Protein AF-A0A7Y5Q8T4-F1 (afdb_monomer_lite)

pLDDT: mean 80.63, std 17.43, range [40.0, 96.12]

Secondary structure (DSSP, 8-state):
------------------------TT-PPPEEEEEEEEEEHHHHHHHHHHHH--B----TT---EEEEEEEEEEHHHHHHHHHHHHT-----BTTB-

Radius of gyration: 25.36 Å; chains: 1; bounding box: 28×95×30 Å

Sequence (97 aa):
MARIQWPVLALTLLTAGSLLAQAPPGAEVPRVTIDFDQVEVREAMAQLAEQTGAEFLVTPEVRGTFSARFRDEPLDKVLRLLALTLGAEVRLVEGVF

Structure (mmCIF, N/CA/C/O backbone):
data_AF-A0A7Y5Q8T4-F1
#
_entry.id   AF-A0A7Y5Q8T4-F1
#
loop_
_atom_site.group_PDB
_atom_site.id
_atom_site.type_symbol
_atom_site.label_atom_id
_atom_site.label_alt_id
_atom_site.label_comp_id
_atom_site.label_asym_id
_atom_site.label_entity_id
_atom_site.label_seq_id
_atom_site.pdbx_PDB_ins_code
_atom_site.Cartn_x
_atom_site.Cartn_y
_atom_site.Cartn_z
_a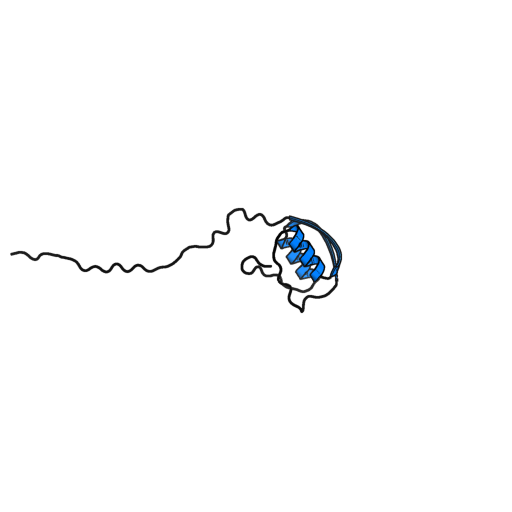tom_site.occupancy
_atom_site.B_iso_or_equiv
_atom_site.auth_seq_id
_atom_site.auth_comp_id
_atom_site.auth_asym_id
_atom_site.auth_atom_id
_atom_site.pdbx_PDB_model_num
ATOM 1 N N . MET A 1 1 ? 9.624 -82.693 19.476 1.00 42.44 1 MET A N 1
ATOM 2 C CA . MET A 1 1 ? 10.294 -82.130 18.283 1.00 42.44 1 MET A CA 1
ATOM 3 C C . MET A 1 1 ? 9.672 -80.772 18.006 1.00 42.44 1 MET A C 1
ATOM 5 O O . MET A 1 1 ? 8.552 -80.713 17.524 1.00 42.44 1 MET A O 1
ATOM 9 N N . ALA A 1 2 ? 10.339 -79.704 18.443 1.00 40.00 2 ALA A N 1
ATOM 10 C CA . ALA A 1 2 ? 9.845 -78.330 18.407 1.00 40.00 2 ALA A CA 1
ATOM 11 C C . ALA A 1 2 ? 10.741 -77.493 17.485 1.00 40.00 2 ALA A C 1
ATOM 13 O O . ALA A 1 2 ? 11.964 -77.591 17.569 1.00 40.00 2 ALA A O 1
ATOM 14 N N . ARG A 1 3 ? 10.141 -76.666 16.626 1.00 53.91 3 ARG A N 1
ATOM 15 C CA . ARG A 1 3 ? 10.812 -75.541 15.965 1.00 53.91 3 ARG A CA 1
ATOM 16 C C . ARG A 1 3 ? 10.053 -74.279 16.349 1.00 53.91 3 ARG A C 1
ATOM 18 O O . ARG A 1 3 ? 8.999 -73.973 15.806 1.00 53.91 3 ARG A O 1
ATOM 25 N N . ILE A 1 4 ? 10.575 -73.652 17.395 1.00 60.56 4 ILE A N 1
ATOM 26 C CA . ILE A 1 4 ? 10.103 -72.411 17.995 1.00 60.56 4 ILE A CA 1
ATOM 27 C C . ILE A 1 4 ? 10.499 -71.260 17.068 1.00 60.56 4 ILE A C 1
ATOM 29 O O . ILE A 1 4 ? 11.649 -71.137 16.654 1.00 60.56 4 ILE A O 1
ATOM 33 N N . GLN A 1 5 ? 9.497 -70.462 16.740 1.00 57.09 5 GLN A N 1
ATOM 34 C CA . GLN A 1 5 ? 9.536 -69.197 16.021 1.00 57.09 5 GLN A CA 1
ATOM 35 C C . GLN A 1 5 ? 9.805 -68.077 17.031 1.00 57.09 5 GLN A C 1
ATOM 37 O O . GLN A 1 5 ? 9.101 -67.992 18.034 1.00 57.09 5 GLN A O 1
ATOM 42 N N . TRP A 1 6 ? 10.813 -67.237 16.786 1.00 46.38 6 TRP A N 1
ATOM 43 C CA . TRP A 1 6 ? 11.031 -65.992 17.530 1.00 46.38 6 TRP A CA 1
ATOM 44 C C . TRP A 1 6 ? 11.865 -64.980 16.719 1.00 46.38 6 TRP A C 1
ATOM 46 O O . TRP A 1 6 ? 12.446 -65.355 15.701 1.00 46.38 6 TRP A O 1
ATOM 56 N N . PRO A 1 7 ? 11.833 -63.686 17.089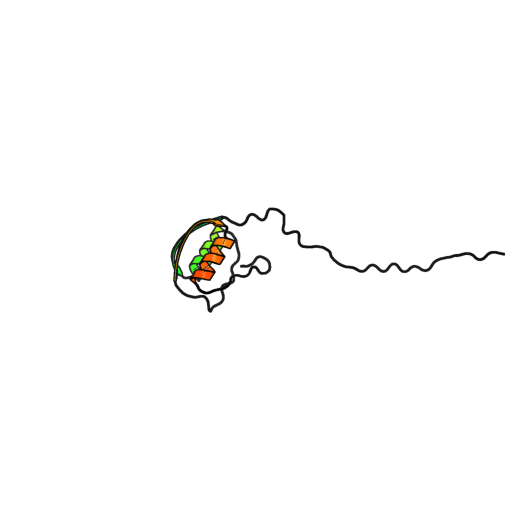 1.00 59.88 7 PRO A N 1
ATOM 57 C CA . PRO A 1 7 ? 11.580 -62.569 16.190 1.00 59.88 7 PRO A CA 1
ATOM 58 C C . PRO A 1 7 ? 12.845 -61.737 15.964 1.00 59.88 7 PRO A C 1
ATOM 60 O O . PRO A 1 7 ? 13.727 -61.691 16.818 1.00 59.88 7 PRO A O 1
ATOM 63 N N . VAL A 1 8 ? 12.923 -60.997 14.860 1.00 54.53 8 VAL A N 1
ATOM 64 C CA . VAL A 1 8 ? 13.906 -59.912 14.762 1.00 54.53 8 VAL A CA 1
ATOM 65 C C . VAL A 1 8 ? 13.196 -58.624 14.384 1.00 54.53 8 VAL A C 1
ATOM 67 O O . VAL A 1 8 ? 12.744 -58.420 13.262 1.00 54.53 8 VAL A O 1
ATOM 70 N N . LEU A 1 9 ? 13.075 -57.803 15.421 1.00 55.03 9 LEU A N 1
ATOM 71 C CA . LEU A 1 9 ? 12.926 -56.357 15.440 1.00 55.03 9 LEU A CA 1
ATOM 72 C C . LEU A 1 9 ? 13.575 -55.658 14.234 1.00 55.03 9 LEU A C 1
ATOM 74 O O . LEU A 1 9 ? 14.785 -55.740 14.045 1.00 55.03 9 LEU A O 1
ATOM 78 N N . ALA A 1 10 ? 12.789 -54.859 13.519 1.00 51.66 10 ALA A N 1
ATOM 79 C CA . ALA A 1 10 ? 13.284 -53.690 12.800 1.00 51.66 10 ALA A CA 1
ATOM 80 C C . ALA A 1 10 ? 12.189 -52.618 12.814 1.00 51.66 10 ALA A C 1
ATOM 82 O O . ALA A 1 10 ? 11.459 -52.396 11.853 1.00 51.66 10 ALA A O 1
ATOM 83 N N . LEU A 1 11 ? 12.052 -51.994 13.983 1.00 55.88 11 LEU A N 1
ATOM 84 C CA . LEU A 1 11 ? 11.442 -50.686 14.141 1.00 55.88 11 LEU A CA 1
ATOM 85 C C . LEU A 1 11 ? 12.341 -49.671 13.418 1.00 55.88 11 LEU A C 1
ATOM 87 O O . LEU A 1 11 ? 13.350 -49.244 13.973 1.00 55.88 11 LEU A O 1
ATOM 91 N N . THR A 1 12 ? 11.990 -49.280 12.197 1.00 58.72 12 THR A N 1
ATOM 92 C CA . THR A 1 12 ? 12.531 -48.074 11.559 1.00 58.72 12 THR A CA 1
ATOM 93 C C . THR A 1 12 ? 11.418 -47.044 11.418 1.00 58.72 12 THR A C 1
ATOM 95 O O . THR A 1 12 ? 10.655 -47.027 10.456 1.00 58.72 12 THR A O 1
ATOM 98 N N . LEU A 1 13 ? 11.337 -46.163 12.421 1.00 57.56 13 LEU A N 1
ATOM 99 C CA . LEU A 1 13 ? 10.806 -44.814 12.250 1.00 57.56 13 LEU A CA 1
ATOM 100 C C . LEU A 1 13 ? 11.582 -44.132 11.115 1.00 57.56 13 LEU A C 1
ATOM 102 O O . LEU A 1 13 ? 12.784 -43.944 11.276 1.00 57.56 13 LEU A O 1
ATOM 106 N N . LEU A 1 14 ? 10.916 -43.713 10.035 1.00 57.50 14 LEU A N 1
ATOM 107 C CA . LEU A 1 14 ? 11.230 -42.463 9.327 1.00 57.50 14 LEU A CA 1
ATOM 108 C C . LEU A 1 14 ? 10.192 -42.156 8.231 1.00 57.50 14 LEU A C 1
ATOM 110 O O . LEU A 1 14 ? 10.185 -42.800 7.192 1.00 57.50 14 LEU A O 1
ATOM 114 N N . THR A 1 15 ? 9.358 -41.146 8.478 1.00 54.75 15 THR A N 1
ATOM 115 C CA . THR A 1 15 ? 9.038 -40.012 7.580 1.00 54.75 15 THR A CA 1
ATOM 116 C C . THR A 1 15 ? 8.153 -39.087 8.418 1.00 54.75 15 THR A C 1
ATOM 118 O O . THR A 1 15 ? 6.982 -39.364 8.641 1.00 54.75 15 THR A O 1
ATOM 121 N N . ALA A 1 16 ? 8.759 -38.199 9.202 1.00 50.56 16 ALA A N 1
ATOM 122 C CA . ALA A 1 16 ? 9.150 -36.857 8.769 1.00 50.56 16 ALA A CA 1
ATOM 123 C C . ALA A 1 16 ? 7.922 -35.961 8.527 1.00 50.56 16 ALA A C 1
ATOM 125 O O . ALA A 1 16 ? 7.308 -35.981 7.468 1.00 50.56 16 ALA A O 1
ATOM 126 N N . GLY A 1 17 ? 7.590 -35.197 9.572 1.00 50.94 17 GLY A N 1
ATOM 127 C CA . GLY A 1 17 ? 7.050 -33.840 9.506 1.00 50.94 17 GLY A CA 1
ATOM 128 C C . GLY A 1 17 ? 6.032 -33.534 8.415 1.00 50.94 17 GLY A C 1
ATOM 129 O O . GLY A 1 17 ? 6.348 -32.835 7.464 1.00 50.94 17 GLY A O 1
ATOM 130 N N . SER A 1 18 ? 4.776 -33.918 8.626 1.00 53.44 18 SER A N 1
ATOM 131 C CA . SER A 1 18 ? 3.651 -33.154 8.076 1.00 53.44 18 SER A CA 1
ATOM 132 C C . SER A 1 18 ? 3.120 -32.197 9.140 1.00 53.44 18 SER A C 1
ATOM 134 O O . SER A 1 18 ? 1.951 -32.222 9.503 1.00 53.44 18 SER A O 1
ATOM 136 N N . LEU A 1 19 ? 4.001 -31.326 9.636 1.00 49.88 19 LEU A N 1
ATOM 137 C CA . LEU A 1 19 ? 3.591 -30.005 10.101 1.00 49.88 19 LEU A CA 1
ATOM 138 C C . LEU A 1 19 ? 3.449 -29.164 8.830 1.00 49.88 19 LEU A C 1
ATOM 140 O O . LEU A 1 19 ? 4.246 -28.277 8.545 1.00 49.88 19 LEU A O 1
ATOM 144 N N . LEU A 1 20 ? 2.463 -29.519 7.997 1.00 53.66 20 LEU A N 1
ATOM 145 C CA . LEU A 1 20 ? 1.944 -28.552 7.048 1.00 53.66 20 LEU A CA 1
ATOM 146 C C . LEU A 1 20 ? 1.484 -27.401 7.922 1.00 53.66 20 LEU A C 1
ATOM 148 O O . LEU A 1 20 ? 0.602 -27.577 8.765 1.00 53.66 20 LEU A O 1
ATOM 152 N N . ALA A 1 21 ? 2.179 -26.281 7.772 1.00 55.66 21 ALA A N 1
ATOM 153 C CA . ALA A 1 21 ? 1.795 -24.985 8.265 1.00 55.66 21 ALA A CA 1
ATOM 154 C C . ALA A 1 21 ? 0.333 -24.753 7.871 1.00 55.66 21 ALA A C 1
ATOM 156 O O . ALA A 1 21 ? 0.027 -24.242 6.796 1.00 55.66 21 ALA A O 1
ATOM 157 N N . GLN A 1 22 ? -0.592 -25.187 8.724 1.00 48.34 22 GLN A N 1
ATOM 158 C CA . GLN A 1 22 ? -1.934 -24.660 8.719 1.00 48.34 22 GLN A CA 1
ATOM 159 C C . GLN A 1 22 ? -1.735 -23.227 9.181 1.00 48.34 22 GLN A C 1
ATOM 161 O O . GLN A 1 22 ? -1.644 -22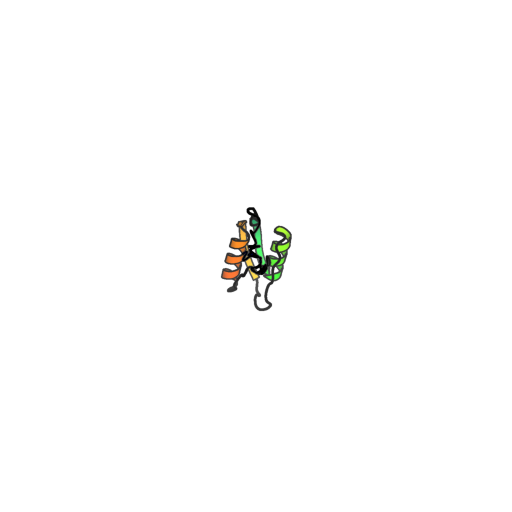.970 10.381 1.00 48.34 22 GLN A O 1
ATOM 166 N N . ALA A 1 23 ? -1.560 -22.313 8.221 1.00 54.09 23 ALA A N 1
ATOM 167 C CA . ALA A 1 23 ? -1.769 -20.903 8.480 1.00 54.09 23 ALA A CA 1
ATOM 168 C C . ALA A 1 23 ? -3.093 -20.827 9.254 1.00 54.09 23 ALA A C 1
ATOM 170 O O . ALA A 1 23 ? -4.072 -21.425 8.786 1.00 54.09 23 ALA A O 1
ATOM 171 N N . PRO A 1 24 ? -3.107 -20.252 10.470 1.00 58.28 24 PRO A N 1
ATOM 172 C CA . PRO A 1 24 ? -4.277 -20.303 11.326 1.00 58.28 24 PRO A CA 1
ATOM 173 C C . PRO A 1 24 ? -5.497 -19.855 10.509 1.00 58.28 24 PRO A C 1
ATOM 175 O O . PRO A 1 24 ? -5.448 -18.777 9.906 1.00 58.28 24 PRO A O 1
ATOM 178 N N . PRO A 1 25 ? -6.550 -20.688 10.400 1.00 50.34 25 PRO A N 1
ATOM 179 C CA . PRO A 1 25 ? -7.758 -20.316 9.682 1.00 50.34 25 PRO A CA 1
ATOM 180 C C . PRO A 1 25 ? -8.361 -19.119 10.419 1.00 50.34 25 PRO A C 1
ATOM 182 O O . PRO A 1 25 ? -8.949 -19.278 11.485 1.00 50.34 25 PRO A O 1
ATOM 185 N N . GLY A 1 26 ? -8.118 -17.916 9.895 1.00 53.19 26 GLY A N 1
ATOM 186 C CA . GLY A 1 26 ? -8.476 -16.659 10.555 1.00 53.19 26 GLY A CA 1
ATOM 187 C C . GLY A 1 26 ? -7.373 -15.603 10.653 1.00 53.19 26 GLY A C 1
ATOM 188 O O . GLY A 1 26 ? -7.572 -14.638 11.381 1.00 53.19 26 GLY A O 1
ATOM 189 N N . ALA A 1 27 ? -6.237 -15.726 9.953 1.00 60.59 27 ALA A N 1
ATOM 190 C CA . ALA A 1 27 ? -5.383 -14.560 9.708 1.00 60.59 27 ALA A CA 1
ATOM 191 C C . ALA A 1 27 ? -6.157 -13.555 8.832 1.00 60.59 27 ALA A C 1
ATOM 193 O O . ALA A 1 27 ? -6.097 -13.601 7.604 1.00 60.59 27 ALA A O 1
ATOM 194 N N . GLU A 1 28 ? -6.977 -12.718 9.468 1.00 70.81 28 GLU A N 1
ATOM 195 C CA . GLU A 1 28 ? -7.711 -11.647 8.806 1.00 70.81 28 GLU A CA 1
ATOM 196 C C . GLU A 1 28 ? -6.706 -10.724 8.122 1.00 70.81 28 GLU A C 1
ATOM 198 O O . GLU A 1 28 ? -5.794 -10.193 8.754 1.00 70.81 28 GLU A O 1
ATOM 203 N N . VAL A 1 29 ? -6.854 -10.561 6.807 1.00 80.88 29 VAL A N 1
ATOM 204 C CA . VAL A 1 29 ? -6.034 -9.614 6.053 1.00 80.88 29 VAL A CA 1
ATOM 205 C C . VAL A 1 29 ? -6.376 -8.211 6.563 1.00 80.88 29 VAL A C 1
ATOM 207 O O . VAL A 1 29 ? -7.547 -7.823 6.479 1.00 80.88 29 VAL A O 1
ATOM 210 N N . PRO A 1 30 ? -5.397 -7.439 7.075 1.00 88.25 30 PRO A N 1
ATOM 211 C CA . PRO A 1 30 ? -5.656 -6.104 7.591 1.00 88.25 30 PRO A CA 1
ATOM 212 C C . PRO A 1 30 ? -6.336 -5.234 6.536 1.00 88.25 30 PRO A C 1
ATOM 214 O O . PRO A 1 30 ? -5.950 -5.247 5.363 1.00 88.25 30 PRO A O 1
ATOM 217 N N . ARG A 1 31 ? -7.350 -4.470 6.947 1.00 92.38 31 ARG A N 1
ATOM 218 C CA . ARG A 1 31 ? -8.019 -3.505 6.070 1.00 92.38 31 ARG A CA 1
ATOM 219 C C . ARG A 1 31 ? -7.435 -2.119 6.281 1.00 92.38 31 ARG A C 1
ATOM 221 O O . ARG A 1 31 ? -7.160 -1.704 7.404 1.00 92.38 31 ARG A O 1
ATOM 228 N N . VAL A 1 32 ? -7.260 -1.405 5.182 1.00 92.56 32 VAL A N 1
ATOM 229 C CA . VAL A 1 32 ? -6.539 -0.143 5.115 1.00 92.56 32 VAL A CA 1
ATOM 230 C C . VAL A 1 32 ? -7.479 0.948 4.626 1.00 92.56 32 VAL A C 1
ATOM 232 O O . VAL A 1 32 ? -8.163 0.824 3.608 1.00 92.56 32 VAL A O 1
ATOM 235 N N . THR A 1 33 ? -7.481 2.050 5.364 1.00 94.44 33 THR A N 1
ATOM 236 C CA . THR A 1 33 ? -8.104 3.313 4.970 1.00 94.44 33 THR A CA 1
ATOM 237 C C . THR A 1 33 ? -7.048 4.392 5.115 1.00 94.44 33 THR A C 1
ATOM 239 O O . THR A 1 33 ? -6.701 4.742 6.240 1.00 94.44 33 THR A O 1
ATOM 242 N N . ILE A 1 34 ? -6.512 4.864 3.991 1.00 93.81 34 ILE A N 1
ATOM 243 C CA . ILE A 1 34 ? -5.412 5.832 3.955 1.00 93.81 34 ILE A CA 1
ATOM 244 C C . ILE A 1 34 ? -5.460 6.650 2.664 1.00 93.81 34 ILE A C 1
ATOM 246 O O . ILE A 1 34 ? -5.927 6.172 1.624 1.00 93.81 34 ILE A O 1
ATOM 250 N N . ASP A 1 35 ? -4.994 7.891 2.754 1.00 95.25 35 ASP A N 1
ATOM 251 C CA . ASP A 1 35 ? -4.839 8.812 1.635 1.00 95.25 35 ASP A CA 1
ATOM 252 C C . ASP A 1 35 ? -3.364 9.174 1.483 1.00 95.25 35 ASP A C 1
ATOM 254 O O . ASP A 1 35 ? -2.782 9.792 2.369 1.00 95.25 35 ASP A O 1
ATOM 258 N N . PHE A 1 36 ? -2.782 8.818 0.343 1.00 94.94 36 PHE A N 1
ATOM 259 C CA . PHE A 1 36 ? -1.460 9.258 -0.074 1.00 94.94 36 PHE A CA 1
ATOM 260 C C . PHE A 1 36 ? -1.608 10.367 -1.110 1.00 94.94 36 PHE A C 1
ATOM 262 O O . PHE A 1 36 ? -2.275 10.182 -2.132 1.00 94.94 36 PHE A O 1
ATOM 269 N N . ASP A 1 37 ? -0.966 11.502 -0.863 1.00 95.06 37 ASP A N 1
ATOM 270 C CA . ASP A 1 37 ? -0.841 12.592 -1.824 1.00 95.06 37 ASP A CA 1
ATOM 271 C C . ASP A 1 37 ? 0.632 12.944 -2.036 1.00 95.06 37 ASP A C 1
ATOM 273 O O . ASP A 1 37 ? 1.272 13.509 -1.154 1.00 95.06 37 ASP A O 1
ATOM 277 N N . GLN A 1 38 ? 1.170 12.564 -3.197 1.00 94.56 38 GLN A N 1
ATOM 278 C CA . GLN A 1 38 ? 2.568 12.762 -3.587 1.00 94.56 38 GLN A CA 1
ATOM 279 C C . GLN A 1 38 ? 3.567 12.275 -2.526 1.00 94.56 38 GLN A C 1
ATOM 281 O O . GLN A 1 38 ? 4.590 12.909 -2.275 1.00 94.56 38 GLN A O 1
ATOM 286 N N . VAL A 1 39 ? 3.273 11.123 -1.921 1.00 95.31 39 VAL A N 1
ATOM 287 C CA . VAL A 1 39 ? 4.076 10.542 -0.839 1.00 95.31 39 VAL A CA 1
ATOM 288 C C . VAL A 1 39 ? 5.180 9.668 -1.425 1.00 95.31 39 VAL A C 1
ATOM 290 O O . VAL A 1 39 ? 4.956 8.925 -2.384 1.00 95.31 39 VAL A O 1
ATOM 293 N N . GLU A 1 40 ? 6.378 9.760 -0.849 1.00 94.38 40 GLU A N 1
ATOM 294 C CA . GLU A 1 40 ? 7.511 8.882 -1.159 1.00 94.38 40 GLU A CA 1
ATOM 295 C C . GLU A 1 40 ? 7.174 7.426 -0.818 1.00 94.38 40 GLU A C 1
ATOM 297 O O . GLU A 1 40 ? 6.637 7.137 0.252 1.00 94.38 40 GLU A O 1
ATOM 302 N N . VAL A 1 41 ? 7.554 6.476 -1.681 1.00 93.44 41 VAL A N 1
ATOM 303 C CA . VAL A 1 41 ? 7.225 5.050 -1.476 1.00 93.44 41 VAL A CA 1
ATOM 304 C C . VAL A 1 41 ? 7.642 4.543 -0.097 1.00 93.44 41 VAL A C 1
ATOM 306 O O . VAL A 1 41 ? 6.886 3.826 0.553 1.00 93.44 41 VAL A O 1
ATOM 309 N N . ARG A 1 42 ? 8.829 4.932 0.377 1.00 92.31 42 ARG A N 1
ATOM 310 C CA . ARG A 1 42 ? 9.349 4.496 1.683 1.00 92.31 42 ARG A CA 1
ATOM 311 C C . ARG A 1 42 ? 8.494 4.989 2.839 1.00 92.31 42 ARG A C 1
ATOM 313 O O . ARG A 1 42 ? 8.247 4.237 3.775 1.00 92.31 42 ARG A O 1
ATOM 320 N N . GLU A 1 43 ? 8.050 6.235 2.756 1.00 93.81 43 GLU A N 1
ATOM 321 C CA . GLU A 1 43 ? 7.190 6.838 3.765 1.00 93.81 43 GLU A CA 1
ATOM 322 C C . GLU A 1 43 ? 5.805 6.187 3.742 1.00 93.81 43 GLU A C 1
ATOM 324 O O . GLU A 1 43 ? 5.289 5.804 4.788 1.00 93.81 43 GLU A O 1
ATOM 329 N N . ALA A 1 44 ? 5.247 5.953 2.552 1.00 93.88 44 ALA A N 1
ATOM 330 C CA . ALA A 1 44 ? 3.966 5.275 2.414 1.00 93.88 44 ALA A CA 1
ATOM 331 C C . ALA A 1 44 ? 3.994 3.844 2.978 1.00 93.88 44 ALA A C 1
ATOM 333 O O . ALA A 1 44 ? 3.066 3.441 3.675 1.00 93.88 44 ALA A O 1
ATOM 334 N N . MET A 1 45 ? 5.059 3.076 2.718 1.00 94.25 45 MET A N 1
ATOM 335 C CA . MET A 1 45 ? 5.209 1.723 3.272 1.00 94.25 45 MET A CA 1
ATOM 336 C C . MET A 1 45 ? 5.385 1.740 4.794 1.00 94.25 45 MET A C 1
ATOM 338 O O . MET A 1 45 ? 4.819 0.888 5.473 1.00 94.25 45 MET A O 1
ATOM 342 N N . ALA A 1 46 ? 6.099 2.727 5.344 1.00 93.69 46 ALA A N 1
ATOM 343 C CA . ALA A 1 46 ? 6.203 2.903 6.792 1.00 93.69 46 ALA A CA 1
ATOM 344 C C . ALA A 1 46 ? 4.834 3.200 7.429 1.00 93.69 46 ALA A C 1
ATOM 346 O O . ALA A 1 46 ? 4.464 2.556 8.406 1.00 93.69 46 ALA A O 1
ATOM 347 N N . GLN A 1 47 ? 4.037 4.090 6.829 1.00 93.81 47 GLN A N 1
ATOM 348 C CA . GLN A 1 47 ? 2.678 4.380 7.303 1.00 93.81 47 GLN A CA 1
ATOM 349 C C . GLN A 1 47 ? 1.771 3.140 7.246 1.00 93.81 47 GLN A C 1
ATOM 351 O O . GLN A 1 47 ? 1.005 2.881 8.175 1.00 93.81 47 GLN A O 1
ATOM 356 N N . LEU A 1 48 ? 1.878 2.328 6.186 1.00 93.50 48 LEU A N 1
ATOM 357 C CA . LEU A 1 48 ? 1.158 1.053 6.109 1.00 93.50 48 LEU A CA 1
ATOM 358 C C . LEU A 1 48 ? 1.614 0.072 7.194 1.00 93.50 48 LEU A C 1
ATOM 360 O O . LEU A 1 48 ? 0.771 -0.636 7.747 1.00 93.50 48 LEU A O 1
ATOM 364 N N . ALA A 1 49 ? 2.909 0.030 7.520 1.00 92.50 49 ALA A N 1
ATOM 365 C CA . ALA A 1 49 ? 3.448 -0.832 8.575 1.00 92.50 49 ALA A CA 1
ATOM 366 C C . ALA A 1 49 ? 2.876 -0.445 9.936 1.00 92.50 49 ALA A C 1
ATOM 368 O O . ALA A 1 49 ? 2.384 -1.298 10.668 1.00 92.50 49 ALA A O 1
ATOM 369 N N . GLU A 1 50 ? 2.858 0.853 10.237 1.00 92.19 50 GLU A N 1
ATOM 370 C CA . GLU A 1 50 ? 2.292 1.384 11.476 1.00 92.19 50 GLU A CA 1
ATOM 371 C C . GLU A 1 50 ? 0.789 1.098 11.595 1.00 92.19 50 GLU A C 1
ATOM 373 O O . GLU A 1 50 ? 0.314 0.724 12.667 1.00 92.19 50 GLU A O 1
ATOM 378 N N . GLN A 1 51 ? 0.035 1.226 10.499 1.00 90.62 51 GLN A N 1
ATOM 379 C CA . GLN A 1 51 ? -1.411 0.999 10.502 1.00 90.62 51 GLN A CA 1
ATOM 380 C C . GLN A 1 51 ? -1.790 -0.485 10.597 1.00 90.62 51 GLN A C 1
ATOM 382 O O . GLN A 1 51 ? -2.805 -0.820 11.208 1.00 90.62 51 GLN A O 1
ATOM 387 N N . THR A 1 52 ? -1.029 -1.369 9.950 1.00 90.38 52 THR A N 1
ATOM 388 C CA . THR A 1 52 ? -1.408 -2.785 9.783 1.00 90.38 52 THR A CA 1
ATOM 389 C C . THR A 1 52 ? -0.615 -3.752 10.654 1.00 90.38 52 THR A C 1
ATOM 391 O O . THR A 1 52 ? -1.027 -4.900 10.803 1.00 90.38 52 THR A O 1
ATOM 394 N N . GLY A 1 53 ? 0.514 -3.314 11.215 1.00 90.00 53 GLY A N 1
ATOM 395 C CA . GLY A 1 53 ? 1.476 -4.173 11.906 1.00 90.00 53 GLY A CA 1
ATOM 396 C C . GLY A 1 53 ? 2.251 -5.111 10.975 1.00 90.00 53 GLY A C 1
ATOM 397 O O . GLY A 1 53 ? 2.943 -6.002 11.463 1.00 90.00 53 GLY A O 1
ATOM 398 N N . ALA A 1 54 ? 2.117 -4.948 9.655 1.00 89.25 54 ALA A N 1
ATOM 399 C CA . ALA A 1 54 ? 2.821 -5.757 8.671 1.00 89.25 54 ALA A CA 1
ATOM 400 C C . ALA A 1 54 ? 4.270 -5.291 8.484 1.00 89.25 54 ALA A C 1
ATOM 402 O O . ALA A 1 54 ? 4.587 -4.107 8.608 1.00 89.25 54 ALA A O 1
ATOM 403 N N . GLU A 1 55 ? 5.140 -6.235 8.135 1.00 89.75 55 GLU A N 1
ATOM 404 C CA . GLU A 1 55 ? 6.534 -5.969 7.800 1.00 89.75 55 GLU A CA 1
ATOM 405 C C . GLU A 1 55 ? 6.705 -5.905 6.275 1.00 89.75 55 GLU A C 1
ATOM 407 O O . GLU A 1 55 ? 6.170 -6.748 5.549 1.00 89.75 55 GLU A O 1
ATOM 412 N N . PHE A 1 56 ? 7.447 -4.903 5.794 1.00 91.38 56 PHE A N 1
ATOM 413 C CA . PHE A 1 56 ? 7.676 -4.652 4.368 1.00 91.38 56 PHE A CA 1
ATOM 414 C C . PHE A 1 56 ? 9.168 -4.581 4.061 1.00 91.38 56 PHE A C 1
ATOM 416 O O . PHE A 1 56 ? 9.905 -3.823 4.698 1.00 91.38 56 PHE A O 1
ATOM 423 N N . LEU A 1 57 ? 9.602 -5.288 3.019 1.00 91.81 57 LEU A N 1
ATOM 424 C CA . LEU A 1 57 ? 10.952 -5.187 2.471 1.00 91.81 57 LEU A CA 1
ATOM 425 C C . LEU A 1 57 ? 10.923 -4.500 1.104 1.00 91.81 57 LEU A C 1
ATOM 427 O O . LEU A 1 57 ? 10.640 -5.100 0.073 1.00 91.81 57 LEU A O 1
ATOM 431 N N . VAL A 1 58 ? 11.285 -3.217 1.086 1.00 91.00 58 VAL A N 1
ATOM 432 C CA . VAL A 1 58 ? 11.339 -2.418 -0.148 1.00 91.00 58 VAL A CA 1
ATOM 433 C C . VAL A 1 58 ? 12.765 -2.360 -0.680 1.00 91.00 58 VAL A C 1
ATOM 435 O O . VAL A 1 58 ? 13.657 -1.783 -0.044 1.00 91.00 58 VAL A O 1
ATOM 438 N N . THR A 1 59 ? 12.986 -2.911 -1.873 1.00 89.88 59 THR A N 1
ATOM 439 C CA . THR A 1 59 ? 14.307 -2.894 -2.510 1.00 89.88 59 THR A CA 1
ATOM 440 C C . THR A 1 59 ? 14.714 -1.466 -2.918 1.00 89.88 59 THR A C 1
ATOM 442 O O . THR A 1 59 ? 13.862 -0.599 -3.144 1.00 89.88 59 THR A O 1
ATOM 445 N N . PRO A 1 60 ? 16.021 -1.146 -2.964 1.00 88.06 60 PRO A N 1
ATOM 446 C CA . PRO A 1 60 ? 16.492 0.214 -3.223 1.00 88.06 60 PRO A CA 1
ATOM 447 C C . PRO A 1 60 ? 16.160 0.755 -4.617 1.00 88.06 60 PRO A C 1
ATOM 449 O O . PRO A 1 60 ? 16.281 1.966 -4.812 1.00 88.06 60 PRO A O 1
ATOM 452 N N . GLU A 1 61 ? 15.758 -0.094 -5.561 1.00 89.12 61 GLU A N 1
ATOM 453 C CA . GLU A 1 61 ? 15.342 0.274 -6.917 1.00 89.12 61 GLU A CA 1
ATOM 454 C C . GLU A 1 61 ? 13.937 0.888 -6.950 1.00 89.12 61 GLU A C 1
ATOM 456 O O . GLU A 1 61 ? 13.662 1.719 -7.814 1.00 89.12 61 GLU A O 1
ATOM 461 N N . VAL A 1 62 ? 13.065 0.538 -5.997 1.00 89.31 62 VAL A N 1
ATOM 462 C CA . VAL A 1 62 ? 11.712 1.098 -5.911 1.00 89.31 62 VAL A CA 1
ATOM 463 C C . VAL A 1 62 ? 11.792 2.491 -5.285 1.00 89.31 62 VAL A C 1
ATOM 465 O O . VAL A 1 62 ? 12.076 2.650 -4.094 1.00 89.31 62 VAL A O 1
ATOM 468 N N . ARG A 1 63 ? 11.590 3.520 -6.112 1.00 88.81 63 ARG A N 1
ATOM 469 C CA . ARG A 1 63 ? 11.681 4.939 -5.738 1.00 88.81 63 ARG A CA 1
ATOM 470 C C . ARG A 1 63 ? 10.615 5.758 -6.450 1.00 88.81 63 ARG A C 1
ATOM 472 O O . ARG A 1 63 ? 10.116 5.353 -7.495 1.00 88.81 63 ARG A O 1
ATOM 479 N N . GLY A 1 64 ? 10.349 6.943 -5.913 1.00 89.75 64 GLY A N 1
ATOM 480 C CA . GLY A 1 64 ? 9.436 7.918 -6.493 1.00 89.75 64 GLY A CA 1
ATOM 481 C C . GLY A 1 64 ? 8.314 8.286 -5.537 1.00 89.75 64 GLY A C 1
ATOM 482 O O . GLY A 1 64 ? 8.240 7.795 -4.408 1.00 89.75 64 GLY A O 1
ATOM 483 N N . THR A 1 65 ? 7.435 9.152 -6.020 1.00 93.75 65 THR A N 1
ATOM 484 C CA . THR A 1 65 ? 6.247 9.595 -5.301 1.00 93.75 65 THR A CA 1
ATOM 485 C C . THR A 1 65 ? 4.992 9.119 -6.014 1.00 93.75 65 THR A C 1
ATOM 487 O O . THR A 1 65 ? 4.973 8.960 -7.236 1.00 93.75 65 THR A O 1
ATOM 490 N N . PHE A 1 66 ? 3.929 8.883 -5.252 1.00 91.94 66 PHE A N 1
ATOM 491 C CA . PHE A 1 66 ? 2.632 8.527 -5.813 1.00 91.94 66 PHE A CA 1
ATOM 492 C C . PHE A 1 66 ? 1.491 9.152 -5.011 1.00 91.94 66 PHE A C 1
ATOM 494 O O . PHE A 1 66 ? 1.643 9.501 -3.839 1.00 91.94 66 PHE A O 1
ATOM 501 N N . SER A 1 67 ? 0.329 9.261 -5.652 1.00 93.56 67 SER A N 1
ATOM 502 C CA . SER A 1 67 ? -0.928 9.607 -4.990 1.00 93.56 67 SER A CA 1
ATOM 503 C C . SER A 1 67 ? -1.910 8.456 -5.167 1.00 93.56 67 SER A C 1
ATOM 505 O O . SER A 1 67 ? -2.141 7.995 -6.285 1.00 93.56 67 SER A O 1
ATOM 507 N N . ALA A 1 68 ? -2.487 7.978 -4.070 1.00 92.94 68 ALA A N 1
ATOM 508 C CA . ALA A 1 68 ? -3.469 6.902 -4.074 1.00 92.94 68 ALA A CA 1
ATOM 509 C C . ALA A 1 68 ? -4.402 7.038 -2.872 1.00 92.94 68 ALA A C 1
ATOM 511 O O . ALA A 1 68 ? -4.004 7.483 -1.800 1.00 92.94 68 ALA A O 1
ATOM 512 N N . ARG A 1 69 ? -5.655 6.627 -3.047 1.00 94.94 69 ARG A N 1
ATOM 513 C CA . ARG A 1 69 ? -6.675 6.675 -2.001 1.00 94.94 69 ARG A CA 1
ATOM 514 C C . ARG A 1 69 ? -7.277 5.297 -1.822 1.00 94.94 69 ARG A C 1
ATOM 516 O O . ARG A 1 69 ? -7.822 4.736 -2.770 1.00 94.94 69 ARG A O 1
ATOM 523 N N . PHE A 1 70 ? -7.239 4.806 -0.591 1.00 95.25 70 PHE A N 1
ATOM 524 C CA . PHE A 1 70 ? -7.827 3.531 -0.206 1.00 95.25 70 PHE A CA 1
ATOM 525 C C . PHE A 1 70 ? -8.882 3.749 0.879 1.00 95.25 70 PHE A C 1
ATOM 527 O O . PHE A 1 70 ? -8.756 4.619 1.751 1.00 95.25 70 PHE A O 1
ATOM 534 N N . ARG A 1 71 ? -9.972 2.990 0.789 1.00 96.12 71 ARG A N 1
ATOM 535 C CA . ARG A 1 71 ? -11.121 3.073 1.693 1.00 96.12 71 ARG A CA 1
ATOM 536 C C . ARG A 1 71 ? -11.573 1.662 2.019 1.00 96.12 71 ARG A C 1
ATOM 538 O O . ARG A 1 71 ? -12.168 1.017 1.165 1.00 96.12 71 ARG A O 1
ATOM 545 N N . ASP A 1 72 ? -11.289 1.221 3.240 1.00 94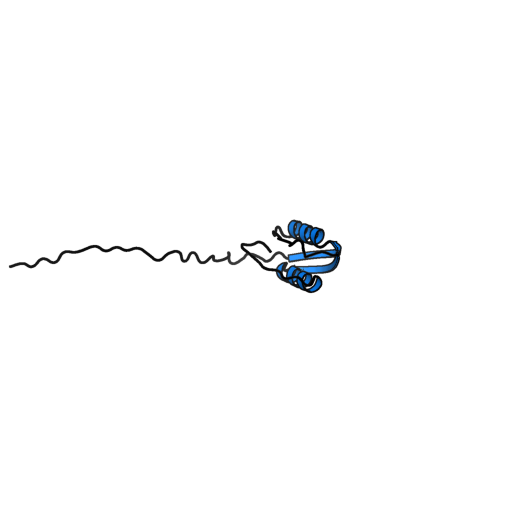.25 72 ASP A N 1
ATOM 546 C CA . ASP A 1 72 ? -11.629 -0.118 3.718 1.00 94.25 72 ASP A CA 1
ATOM 547 C C . ASP A 1 72 ? -11.164 -1.217 2.739 1.00 94.25 72 ASP A C 1
ATOM 549 O O . ASP A 1 72 ? -11.906 -2.123 2.379 1.00 94.25 72 ASP A O 1
ATOM 553 N N . GLU A 1 73 ? -9.933 -1.125 2.236 1.00 95.19 73 GLU A N 1
ATOM 554 C CA . GLU A 1 73 ? -9.402 -2.077 1.250 1.00 95.19 73 GLU A CA 1
ATOM 555 C C . GLU A 1 73 ? -8.454 -3.080 1.916 1.00 95.19 73 GLU A C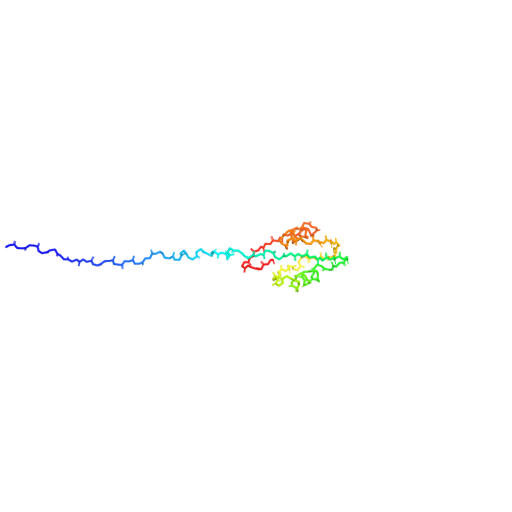 1
ATOM 557 O O . GLU A 1 73 ? -7.682 -2.687 2.788 1.00 95.19 73 GLU A O 1
ATOM 562 N N . PRO A 1 74 ? -8.474 -4.372 1.544 1.00 93.56 74 PRO A N 1
ATOM 563 C CA . PRO A 1 74 ? -7.561 -5.346 2.124 1.00 93.56 74 PRO A CA 1
ATOM 564 C C . PRO A 1 74 ? -6.118 -5.053 1.691 1.00 93.56 74 PRO A C 1
ATOM 566 O O . PRO A 1 74 ? -5.856 -4.682 0.542 1.00 93.56 74 PRO A O 1
ATOM 569 N N . LEU A 1 75 ? -5.180 -5.200 2.629 1.00 92.62 75 LEU A N 1
ATOM 570 C CA . LEU A 1 75 ? -3.779 -4.817 2.463 1.00 92.62 75 LEU A CA 1
ATOM 571 C C . LEU A 1 75 ? -3.129 -5.465 1.233 1.00 92.62 75 LEU A C 1
ATOM 573 O O . LEU A 1 75 ? -2.428 -4.795 0.482 1.00 92.62 75 LEU A O 1
ATOM 577 N N . ASP A 1 76 ? -3.392 -6.743 0.973 1.00 91.69 76 ASP A N 1
ATOM 578 C CA . ASP A 1 76 ? -2.827 -7.457 -0.175 1.00 91.69 76 ASP A CA 1
ATOM 579 C C . ASP A 1 76 ? -3.238 -6.823 -1.518 1.00 91.69 76 ASP A C 1
ATOM 581 O O . ASP A 1 76 ? -2.415 -6.681 -2.428 1.00 91.69 76 ASP A O 1
ATOM 585 N N . LYS A 1 77 ? -4.495 -6.381 -1.637 1.00 93.00 77 LYS A N 1
ATOM 586 C CA . LYS A 1 77 ? -4.993 -5.648 -2.805 1.00 93.00 77 LYS A CA 1
ATOM 587 C C . LYS A 1 77 ? -4.335 -4.277 -2.911 1.00 93.00 77 LYS A C 1
ATOM 589 O O . LYS A 1 77 ? -3.928 -3.897 -4.008 1.00 93.00 77 LYS A O 1
ATOM 594 N N . VAL A 1 78 ? -4.203 -3.557 -1.795 1.00 94.38 78 VAL A N 1
ATOM 595 C CA . VAL A 1 78 ? -3.517 -2.256 -1.745 1.00 94.38 78 VAL A CA 1
ATOM 596 C C . VAL A 1 78 ? -2.086 -2.386 -2.269 1.00 94.38 78 VAL A C 1
ATOM 598 O O . VAL A 1 78 ? -1.714 -1.677 -3.202 1.00 94.38 78 VAL A O 1
ATOM 601 N N . LEU A 1 79 ? -1.312 -3.345 -1.757 1.00 93.69 79 LEU A N 1
ATOM 602 C CA . LEU A 1 79 ? 0.078 -3.566 -2.169 1.00 93.69 79 LEU A CA 1
ATOM 603 C C . LEU A 1 79 ? 0.194 -3.919 -3.652 1.00 93.69 79 LEU A C 1
ATOM 605 O O . LEU A 1 79 ? 1.045 -3.370 -4.346 1.00 93.69 79 LEU A O 1
ATOM 609 N N . ARG A 1 80 ? -0.691 -4.780 -4.173 1.00 93.06 80 ARG A N 1
ATOM 610 C CA . ARG A 1 80 ? -0.723 -5.112 -5.608 1.00 93.06 80 ARG A CA 1
ATOM 611 C C . ARG A 1 80 ? -0.981 -3.880 -6.475 1.00 93.06 80 ARG A C 1
ATOM 613 O O . ARG A 1 80 ? -0.330 -3.718 -7.501 1.00 93.06 80 ARG A O 1
ATOM 620 N N . LEU A 1 81 ? -1.912 -3.012 -6.077 1.00 93.25 81 LEU A N 1
ATOM 621 C CA . LEU A 1 81 ? -2.217 -1.785 -6.821 1.00 93.25 81 LEU A CA 1
ATOM 622 C C . LEU A 1 81 ? -1.049 -0.792 -6.794 1.00 93.25 81 LEU A C 1
ATOM 624 O O . LEU A 1 81 ? -0.736 -0.174 -7.815 1.00 93.25 81 LEU A O 1
ATOM 628 N N . LEU A 1 82 ? -0.372 -0.670 -5.652 1.00 92.12 82 LEU A N 1
ATOM 629 C CA . LEU A 1 82 ? 0.819 0.169 -5.528 1.00 92.12 82 LEU A CA 1
ATOM 630 C C . LEU A 1 82 ? 1.974 -0.371 -6.373 1.00 92.12 82 LEU A C 1
ATOM 632 O O . LEU A 1 82 ? 2.593 0.392 -7.109 1.00 92.12 82 LEU A O 1
ATOM 636 N N . ALA A 1 83 ? 2.202 -1.683 -6.356 1.00 92.00 83 ALA A N 1
ATOM 637 C CA . ALA A 1 83 ? 3.213 -2.336 -7.181 1.00 92.00 83 ALA A CA 1
ATOM 638 C C . ALA A 1 83 ? 2.994 -2.061 -8.675 1.00 92.00 83 ALA A C 1
ATOM 640 O O . ALA A 1 83 ? 3.920 -1.644 -9.366 1.00 92.00 83 ALA A O 1
ATOM 641 N N . LEU A 1 84 ? 1.750 -2.186 -9.153 1.00 91.38 84 LEU A N 1
ATOM 642 C CA . LEU A 1 84 ? 1.387 -1.861 -10.537 1.00 91.38 84 LEU A CA 1
ATOM 643 C C . LEU A 1 84 ? 1.666 -0.394 -10.887 1.00 91.38 84 LEU A C 1
ATOM 645 O O . LEU A 1 84 ? 2.150 -0.108 -11.979 1.00 91.38 84 LEU A O 1
ATOM 649 N N . THR A 1 85 ? 1.390 0.526 -9.963 1.00 88.81 85 THR A N 1
ATOM 650 C CA . THR A 1 85 ? 1.623 1.967 -10.162 1.00 88.81 85 THR A CA 1
ATOM 651 C C . THR A 1 85 ? 3.116 2.295 -10.233 1.00 88.81 85 THR A C 1
ATOM 653 O O . THR A 1 85 ? 3.526 3.158 -11.004 1.00 88.81 85 THR A O 1
ATOM 656 N N . LEU A 1 86 ? 3.932 1.586 -9.452 1.00 88.81 86 LEU A N 1
ATOM 657 C CA .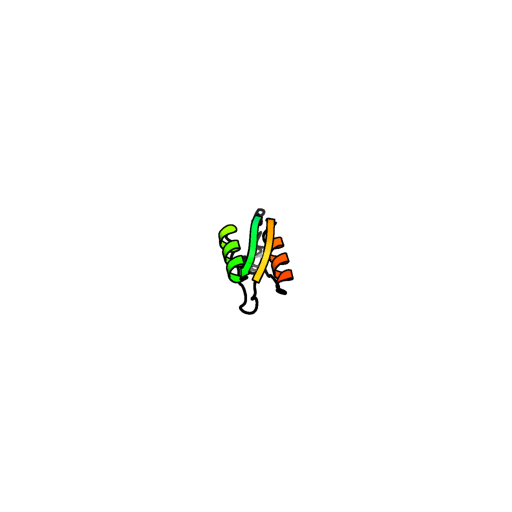 LEU A 1 86 ? 5.376 1.799 -9.344 1.00 88.81 86 LEU A CA 1
ATOM 658 C C . LEU A 1 86 ? 6.190 0.961 -10.342 1.00 88.81 86 LEU A C 1
ATOM 660 O O . LEU A 1 86 ? 7.409 1.105 -10.402 1.00 88.81 86 LEU A O 1
ATOM 664 N N . GLY A 1 87 ? 5.544 0.075 -11.108 1.00 90.56 87 GLY A N 1
ATOM 665 C CA . GLY A 1 87 ? 6.231 -0.881 -11.980 1.00 90.56 87 GLY A CA 1
ATOM 666 C C . GLY A 1 87 ? 7.053 -1.921 -11.209 1.00 90.56 87 GLY A C 1
ATOM 667 O O . GLY A 1 87 ? 8.078 -2.383 -11.706 1.00 90.56 87 GLY A O 1
ATOM 668 N N . ALA A 1 88 ? 6.626 -2.259 -9.992 1.00 90.75 88 ALA A N 1
ATOM 669 C CA . ALA A 1 88 ? 7.287 -3.194 -9.090 1.00 90.75 88 ALA A CA 1
ATOM 670 C C . ALA A 1 88 ? 6.513 -4.520 -8.960 1.00 90.75 88 ALA A C 1
ATOM 672 O O . ALA A 1 88 ? 5.374 -4.654 -9.411 1.00 90.75 88 ALA A O 1
ATOM 673 N N . GLU A 1 89 ? 7.126 -5.498 -8.294 1.00 90.88 89 GLU A N 1
ATOM 674 C CA . GLU A 1 89 ? 6.493 -6.760 -7.905 1.00 90.88 89 GLU A CA 1
ATOM 675 C C . GLU A 1 89 ? 6.416 -6.863 -6.377 1.00 90.88 89 GLU A C 1
ATOM 677 O O . GLU A 1 89 ? 7.324 -6.421 -5.680 1.00 90.88 89 GLU A O 1
ATOM 682 N N . VAL A 1 90 ? 5.354 -7.487 -5.860 1.00 91.50 90 VAL A N 1
ATOM 683 C CA . VAL A 1 90 ? 5.180 -7.776 -4.425 1.00 91.50 90 VAL A CA 1
ATOM 684 C C . VAL A 1 90 ? 5.211 -9.283 -4.219 1.00 91.50 90 VAL A C 1
ATOM 686 O O . VAL A 1 90 ? 4.569 -10.024 -4.972 1.00 91.50 90 VAL A O 1
ATOM 689 N N . ARG A 1 91 ? 5.944 -9.747 -3.201 1.00 89.81 91 ARG A N 1
ATOM 690 C CA . ARG A 1 91 ? 6.077 -11.171 -2.874 1.00 89.81 91 ARG A CA 1
ATOM 691 C C . ARG A 1 91 ? 6.007 -11.367 -1.368 1.00 89.81 91 ARG A C 1
ATOM 693 O O . ARG A 1 91 ? 6.858 -10.877 -0.649 1.00 89.81 91 ARG A O 1
ATOM 700 N N . LEU A 1 92 ? 5.050 -12.175 -0.917 1.00 88.00 92 LEU A N 1
ATOM 701 C CA . LEU A 1 92 ? 4.985 -12.598 0.478 1.00 88.00 92 LEU A CA 1
ATOM 702 C C . LEU A 1 92 ? 6.008 -13.715 0.727 1.00 88.00 92 LEU A C 1
ATOM 704 O O . LEU A 1 92 ? 5.881 -14.806 0.165 1.00 88.00 92 LEU A O 1
ATOM 708 N N . VAL A 1 93 ? 6.997 -13.451 1.575 1.00 87.50 93 VAL A N 1
ATOM 709 C CA . VAL A 1 93 ? 8.041 -14.399 1.980 1.00 87.50 93 VAL A CA 1
ATOM 710 C C . VAL A 1 93 ? 8.055 -14.469 3.504 1.00 87.50 93 VAL A C 1
ATOM 712 O O . VAL A 1 93 ? 8.303 -13.475 4.169 1.00 87.50 93 VAL A O 1
ATOM 715 N N . GLU A 1 94 ? 7.731 -15.637 4.068 1.00 83.62 94 GLU A N 1
ATOM 716 C CA . GLU A 1 94 ? 7.747 -15.887 5.526 1.00 83.62 94 GLU A CA 1
ATOM 717 C C . GLU A 1 94 ? 6.917 -14.905 6.387 1.00 83.62 94 GLU A C 1
ATOM 719 O O . GLU A 1 94 ? 7.171 -14.749 7.575 1.00 83.62 94 GLU A O 1
ATOM 724 N N . GLY A 1 95 ? 5.881 -14.277 5.816 1.00 79.00 95 GLY A N 1
ATOM 725 C CA . GLY A 1 95 ? 5.043 -13.295 6.522 1.00 79.00 95 GLY A CA 1
ATOM 726 C C . GLY A 1 95 ? 5.483 -11.838 6.343 1.00 79.00 95 GLY A C 1
ATOM 727 O O . GLY A 1 95 ? 4.826 -10.948 6.874 1.00 79.00 95 GLY A O 1
ATOM 728 N N . VAL A 1 96 ? 6.535 -11.604 5.558 1.00 80.75 96 VAL A N 1
ATOM 729 C CA . VAL A 1 96 ? 7.024 -10.283 5.147 1.00 80.75 96 VAL A CA 1
ATOM 730 C C . VAL A 1 96 ? 6.636 -10.026 3.690 1.00 80.75 96 VAL A C 1
ATOM 732 O O . VAL A 1 96 ? 6.720 -10.938 2.862 1.00 80.75 96 VAL A O 1
ATOM 735 N N . PHE A 1 97 ? 6.176 -8.812 3.389 1.00 82.50 97 PHE A N 1
ATOM 736 C CA . PHE A 1 97 ? 5.731 -8.387 2.054 1.00 82.50 97 PHE A CA 1
ATOM 737 C C . PHE A 1 97 ? 6.833 -7.746 1.207 1.00 82.50 97 PHE A C 1
ATOM 739 O O . PHE A 1 97 ? 7.731 -7.089 1.789 1.00 82.50 97 PHE A O 1
#

Foldseek 3Di:
DDDDDDDDDDPDDDDDDPPPPPVPPDPPQDWDFDWFDFDWPVVVVVVVCVRRVAAEDDDPVQTGTDTDGGDRHGPVVVVVVVCVVRVHDDDQDPRYD